Protein AF-A0A7J9L2I5-F1 (afdb_monomer_lite)

Organism: Gossypium schwendimanii (NCBI:txid34291)

InterPro domains:
  IPR019083 Small ribosomal subunit protein mS41, SAM domain [PF09597] (27-96)
  IPR019083 Small ribosomal subunit protein mS41, SAM domain [SM01238] (37-96)

Secondary structure (DSSP, 8-state):
------------------------------------HHHHHHHH-TTGGGGHHHHHHHT--HHHHHH--HHHHHHTT--HHHHHHHHHHHHHHHTTS-------------------------------------------

Foldseek 3Di:
DDDDDDDPDDDDDPPPDPDDPPPPPVPPDPPPPCCDLLLLQVLLDPPLNVCSVLCCVQQVDPVSLLVDDPVSVVVSVHDPVSSVSSNVSSVCVVVVVDDRDPPPPPPPCPPPDPPPPPPPDDDDDPDDDDDDDDPDDDDD

Structure (mmCIF, N/CA/C/O backbone):
data_AF-A0A7J9L2I5-F1
#
_entry.id   AF-A0A7J9L2I5-F1
#
loop_
_atom_site.group_PDB
_atom_site.id
_atom_site.type_symbol
_atom_site.label_atom_id
_atom_site.label_alt_id
_atom_site.label_comp_id
_atom_site.label_asym_id
_atom_site.label_entity_id
_atom_site.label_seq_id
_atom_site.pdbx_PDB_ins_code
_atom_site.Cartn_x
_atom_site.Cartn_y
_atom_site.Cartn_z
_atom_site.occupancy
_atom_site.B_iso_or_equiv
_atom_site.auth_seq_id
_atom_site.auth_comp_id
_atom_site.auth_asym_id
_atom_site.auth_atom_id
_atom_site.pdbx_PDB_model_num
ATOM 1 N N . MET A 1 1 ? 36.237 9.168 42.277 1.00 46.94 1 MET A N 1
ATOM 2 C CA . MET A 1 1 ? 35.880 8.946 40.859 1.00 46.94 1 MET A CA 1
ATOM 3 C C . MET A 1 1 ? 35.413 10.278 40.289 1.00 46.94 1 MET A C 1
ATOM 5 O O . MET A 1 1 ? 34.255 10.637 40.447 1.00 46.94 1 MET A O 1
ATOM 9 N N . ALA A 1 2 ? 36.356 11.069 39.774 1.00 51.53 2 ALA A N 1
ATOM 10 C CA . ALA A 1 2 ? 36.105 12.407 39.251 1.00 51.53 2 ALA A CA 1
ATOM 11 C C . ALA A 1 2 ? 35.595 12.296 37.807 1.00 51.53 2 ALA A C 1
ATOM 13 O O . ALA A 1 2 ? 36.338 11.891 36.915 1.00 51.53 2 ALA A O 1
ATOM 14 N N . LEU A 1 3 ? 34.312 12.600 37.603 1.00 59.25 3 LEU A N 1
ATOM 15 C CA . LEU A 1 3 ? 33.681 12.662 36.288 1.00 59.25 3 LEU A CA 1
ATOM 16 C C . LEU A 1 3 ? 34.127 13.965 35.618 1.00 59.25 3 LEU A C 1
ATOM 18 O O . LEU A 1 3 ? 33.912 15.061 36.132 1.00 59.25 3 LEU A O 1
ATOM 22 N N . MET A 1 4 ? 34.841 13.794 34.514 1.00 57.53 4 MET A N 1
ATOM 23 C CA . MET A 1 4 ? 35.656 14.798 33.848 1.00 57.53 4 MET A CA 1
ATOM 24 C C . MET A 1 4 ? 34.833 16.009 33.400 1.00 57.53 4 MET A C 1
ATOM 26 O O . MET A 1 4 ? 33.968 15.908 32.534 1.00 57.53 4 MET A O 1
ATOM 30 N N . GLN A 1 5 ? 35.168 17.168 33.959 1.00 59.59 5 GLN A N 1
ATOM 31 C CA . GLN A 1 5 ? 34.931 18.469 33.350 1.00 59.59 5 GLN A CA 1
ATOM 32 C C . GLN A 1 5 ? 36.228 18.860 32.641 1.00 59.59 5 GLN A C 1
ATOM 34 O O . GLN A 1 5 ? 37.191 19.242 33.303 1.00 59.59 5 GLN A O 1
ATOM 39 N N . PHE A 1 6 ? 36.295 18.728 31.314 1.00 52.75 6 PHE A N 1
ATOM 40 C CA . PHE A 1 6 ? 37.389 19.323 30.546 1.00 52.75 6 PHE A CA 1
ATOM 41 C C . PHE A 1 6 ? 36.966 19.602 29.093 1.00 52.75 6 PHE A C 1
ATOM 43 O O . PHE A 1 6 ? 36.527 18.699 28.387 1.00 52.75 6 PHE A O 1
ATOM 50 N N . LEU A 1 7 ? 37.170 20.862 28.683 1.00 54.28 7 LEU A N 1
ATOM 51 C CA . LEU A 1 7 ? 37.241 21.398 27.309 1.00 54.28 7 LEU A CA 1
ATOM 52 C C . LEU A 1 7 ? 35.946 21.874 26.636 1.00 54.28 7 LEU A C 1
ATOM 54 O O . LEU A 1 7 ? 35.587 21.464 25.535 1.00 54.28 7 LEU A O 1
ATOM 58 N N . ASN A 1 8 ? 35.363 22.920 27.221 1.00 60.25 8 ASN A N 1
ATOM 59 C CA . ASN A 1 8 ? 34.847 24.027 26.418 1.00 60.25 8 ASN A CA 1
ATOM 60 C C . ASN A 1 8 ? 36.039 24.842 25.879 1.00 60.25 8 ASN A C 1
ATOM 62 O O . ASN A 1 8 ? 36.512 25.747 26.563 1.00 60.25 8 ASN A O 1
ATOM 66 N N . HIS A 1 9 ? 36.545 24.537 24.679 1.00 51.38 9 HIS A N 1
ATOM 67 C CA . HIS A 1 9 ? 37.349 25.499 23.912 1.00 51.38 9 HIS A CA 1
ATOM 68 C C . 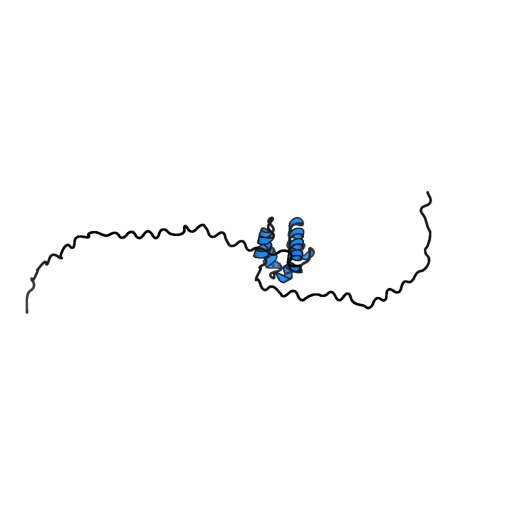HIS A 1 9 ? 37.316 25.213 22.397 1.00 51.38 9 HIS A C 1
ATOM 70 O O . HIS A 1 9 ? 37.760 24.168 21.933 1.00 51.38 9 HIS A O 1
ATOM 76 N N . THR A 1 10 ? 36.725 26.168 21.669 1.00 50.69 10 THR A N 1
ATOM 77 C CA . THR A 1 10 ? 37.010 26.601 20.286 1.00 50.69 10 THR A CA 1
ATOM 78 C C . THR A 1 10 ? 37.338 25.547 19.217 1.00 50.69 10 THR A C 1
ATOM 80 O O . THR A 1 10 ? 38.484 25.160 19.061 1.00 50.69 10 THR A O 1
ATOM 83 N N . ARG A 1 11 ? 36.371 25.248 18.332 1.00 43.69 11 ARG A N 1
ATOM 84 C CA . ARG A 1 11 ? 36.564 25.250 16.860 1.00 43.69 11 ARG A CA 1
ATOM 85 C C . ARG A 1 11 ? 35.225 25.540 16.173 1.00 43.69 11 ARG A C 1
ATOM 87 O O . ARG A 1 11 ? 34.399 24.653 15.988 1.00 43.69 11 ARG A O 1
ATOM 94 N N . THR A 1 12 ? 35.011 26.791 15.787 1.00 51.03 12 THR A N 1
ATOM 95 C CA . THR A 1 12 ? 34.079 27.155 14.717 1.00 51.03 12 THR A CA 1
ATOM 96 C C . THR A 1 12 ? 34.542 26.461 13.436 1.00 51.03 12 THR A C 1
ATOM 98 O O . THR A 1 12 ? 35.589 26.789 12.885 1.00 51.03 12 THR A O 1
ATOM 101 N N . ILE A 1 13 ? 33.792 25.458 12.977 1.00 55.88 13 ILE A N 1
ATOM 102 C CA . ILE A 1 13 ? 34.001 24.837 11.667 1.00 55.88 13 ILE A CA 1
ATOM 103 C C . ILE A 1 13 ? 32.956 25.436 10.719 1.00 55.88 13 ILE A C 1
ATOM 105 O O . ILE A 1 13 ? 31.768 25.153 10.892 1.00 55.88 13 ILE A O 1
ATOM 109 N N . PRO A 1 14 ? 33.337 26.263 9.729 1.00 52.44 14 PRO A N 1
ATOM 110 C CA . PRO A 1 14 ? 32.419 26.644 8.671 1.00 52.44 14 PRO A CA 1
ATOM 111 C C . PRO A 1 14 ? 32.284 25.450 7.723 1.00 52.44 14 PRO A C 1
ATOM 113 O O . PRO A 1 14 ? 33.129 25.221 6.863 1.00 52.44 14 PRO A O 1
ATOM 116 N N . ILE A 1 15 ? 31.222 24.658 7.873 1.00 52.59 15 ILE A N 1
ATOM 117 C CA . ILE A 1 15 ? 30.863 23.652 6.867 1.00 52.59 15 ILE A CA 1
ATOM 118 C C . ILE A 1 15 ? 30.057 24.368 5.780 1.00 52.59 15 ILE A C 1
ATOM 120 O O . ILE A 1 15 ? 28.839 24.241 5.683 1.00 52.59 15 ILE A O 1
ATOM 124 N N . SER A 1 16 ? 30.745 25.163 4.960 1.00 57.50 16 SER A N 1
ATOM 125 C CA . SER A 1 16 ? 30.254 25.518 3.634 1.00 57.50 16 SER A CA 1
ATOM 126 C C . SER A 1 16 ? 30.685 24.411 2.676 1.00 57.50 16 SER A C 1
ATOM 128 O O . SER A 1 16 ? 31.801 24.427 2.164 1.00 57.50 16 SER A O 1
ATOM 130 N N . ASN A 1 17 ? 29.812 23.433 2.436 1.00 54.81 17 ASN A N 1
ATOM 131 C CA . ASN A 1 17 ? 29.971 22.522 1.304 1.00 54.81 17 ASN A CA 1
ATOM 132 C C . ASN A 1 17 ? 28.808 22.743 0.318 1.00 54.81 17 ASN A C 1
ATOM 134 O O . ASN A 1 17 ? 27.747 22.140 0.487 1.00 54.81 17 ASN A O 1
ATOM 138 N N . PRO A 1 18 ? 28.970 23.624 -0.689 1.00 57.25 18 PRO A N 1
ATOM 139 C CA . PRO A 1 18 ? 27.934 23.990 -1.650 1.00 57.25 18 PRO A CA 1
ATOM 140 C C . PRO A 1 18 ? 27.997 23.114 -2.908 1.00 57.25 18 PRO A C 1
ATOM 142 O O . PRO A 1 18 ? 27.826 23.606 -4.017 1.00 57.25 18 PRO A O 1
ATOM 145 N N . TYR A 1 19 ? 28.255 21.815 -2.763 1.00 53.44 19 TYR A N 1
ATOM 146 C CA . TYR A 1 19 ? 28.290 20.905 -3.904 1.00 53.44 19 TYR A CA 1
ATOM 147 C C . TYR A 1 19 ? 27.349 19.749 -3.647 1.00 53.44 19 TYR A C 1
ATOM 149 O O . TYR A 1 19 ? 27.555 18.893 -2.785 1.00 53.44 19 TYR A O 1
ATOM 157 N N . GLY A 1 20 ? 26.231 19.845 -4.362 1.00 53.66 20 GLY A N 1
ATOM 158 C CA . GLY A 1 20 ? 25.078 19.000 -4.217 1.00 53.66 20 GLY A CA 1
ATOM 159 C C . GLY A 1 20 ? 25.450 17.536 -4.347 1.00 53.66 20 GLY A C 1
ATOM 160 O O . GLY A 1 20 ? 26.061 17.104 -5.324 1.00 53.66 20 GLY A O 1
ATOM 161 N N . PHE A 1 21 ? 24.934 16.753 -3.406 1.00 50.09 21 PHE A N 1
ATOM 162 C CA . PHE A 1 21 ? 24.468 15.421 -3.738 1.00 50.09 21 PHE A CA 1
ATOM 163 C C . PHE A 1 21 ? 23.441 15.577 -4.862 1.00 50.09 21 PHE A C 1
ATOM 165 O O . PHE A 1 21 ? 22.241 15.733 -4.615 1.00 50.09 21 PHE A O 1
ATOM 172 N N . SER A 1 22 ? 23.932 15.565 -6.103 1.00 56.06 22 SER A N 1
ATOM 173 C CA . SER A 1 22 ? 23.163 15.213 -7.283 1.00 56.06 22 SER A CA 1
ATOM 174 C C . SER A 1 22 ? 22.699 13.787 -7.040 1.00 56.06 22 SER A C 1
ATOM 176 O O . SER A 1 22 ? 23.339 12.803 -7.404 1.00 56.06 22 SER A O 1
ATOM 178 N N . ARG A 1 23 ? 21.610 13.669 -6.276 1.00 59.03 23 ARG A N 1
ATOM 179 C CA . ARG A 1 23 ? 20.821 12.456 -6.214 1.00 59.03 23 ARG A CA 1
ATOM 180 C C . ARG A 1 23 ? 20.335 12.294 -7.638 1.00 59.03 23 ARG A C 1
ATOM 182 O O . ARG A 1 23 ? 19.379 12.955 -8.036 1.00 59.03 23 ARG A O 1
ATOM 189 N N . PHE A 1 24 ? 21.058 11.474 -8.394 1.00 52.16 24 PHE A N 1
ATOM 190 C CA . PHE A 1 24 ? 20.627 10.876 -9.643 1.00 52.16 24 PHE A CA 1
ATOM 191 C C . PHE A 1 24 ? 19.309 10.151 -9.355 1.00 52.16 24 PHE A C 1
ATOM 193 O O . PHE A 1 24 ? 19.246 8.944 -9.142 1.00 52.16 24 PHE A O 1
ATOM 200 N N . PHE A 1 25 ? 18.222 10.912 -9.289 1.00 53.78 25 PHE A N 1
ATOM 201 C CA . PHE A 1 25 ? 16.890 10.393 -9.468 1.00 53.78 25 PHE A CA 1
ATOM 202 C C . PHE A 1 25 ? 16.790 10.140 -10.964 1.00 53.78 25 PHE A C 1
ATOM 204 O O . PHE A 1 25 ? 16.218 10.938 -11.706 1.00 53.78 25 PHE A O 1
ATOM 211 N N . SER A 1 26 ? 17.399 9.039 -11.414 1.00 52.50 26 SER A N 1
ATOM 212 C CA . SER A 1 26 ? 16.982 8.389 -12.647 1.00 52.50 26 SER A CA 1
ATOM 213 C C . SER A 1 26 ? 15.468 8.323 -12.562 1.00 52.50 26 SER A C 1
ATOM 215 O O . SER A 1 26 ? 14.935 7.677 -11.657 1.00 52.50 26 SER A O 1
ATOM 217 N N . LYS A 1 27 ? 14.784 9.105 -13.406 1.00 57.31 27 LYS A N 1
ATOM 218 C CA . LYS A 1 27 ? 13.327 9.113 -13.500 1.00 57.31 27 LYS A CA 1
ATOM 219 C C . LYS A 1 27 ? 12.917 7.656 -13.647 1.00 57.31 27 LYS A C 1
ATOM 221 O O . LYS A 1 27 ? 13.128 7.059 -14.699 1.00 57.31 27 LYS A O 1
ATOM 226 N N . SER A 1 28 ? 12.399 7.064 -12.573 1.00 52.91 28 SER A N 1
ATOM 227 C CA . SER A 1 28 ? 11.805 5.743 -12.645 1.00 52.91 28 SER A CA 1
ATOM 228 C C . SER A 1 28 ? 10.648 5.901 -13.613 1.00 52.91 28 SER A C 1
ATOM 230 O O . SER A 1 28 ? 9.685 6.597 -13.283 1.00 52.91 28 SER A O 1
ATOM 232 N N . SER A 1 29 ? 10.783 5.336 -14.815 1.00 52.94 29 SER A N 1
ATOM 233 C CA . SER A 1 29 ? 9.664 5.191 -15.739 1.00 52.94 29 SER A CA 1
ATOM 234 C C . SER A 1 29 ? 8.473 4.713 -14.910 1.00 52.94 29 SER A C 1
ATOM 236 O O . SER A 1 29 ? 8.616 3.699 -14.208 1.00 52.94 29 SER A O 1
ATOM 238 N N . PRO A 1 30 ? 7.352 5.456 -14.862 1.00 53.94 30 PRO A N 1
ATOM 239 C CA . PRO A 1 30 ? 6.167 4.953 -14.210 1.00 53.94 30 PRO A CA 1
ATOM 240 C C . PRO A 1 30 ? 5.756 3.742 -15.034 1.00 53.94 30 PRO A C 1
ATOM 242 O O . PRO A 1 30 ? 5.162 3.871 -16.099 1.00 53.94 30 PRO A O 1
ATOM 245 N N . PHE A 1 31 ? 6.151 2.558 -14.567 1.00 46.94 31 PHE A N 1
ATOM 246 C CA . PHE A 1 31 ? 5.620 1.301 -15.047 1.00 46.94 31 PHE A CA 1
ATOM 247 C C . PHE A 1 31 ? 4.112 1.397 -14.841 1.00 46.94 31 PHE A C 1
ATOM 249 O O . PHE A 1 31 ? 3.609 1.140 -13.753 1.00 46.94 31 PHE A O 1
ATOM 256 N N . ILE A 1 32 ? 3.415 1.798 -15.901 1.00 47.09 32 ILE A N 1
ATOM 257 C CA . ILE A 1 32 ? 1.962 1.880 -16.046 1.00 47.09 32 ILE A CA 1
ATOM 258 C C . ILE A 1 32 ? 1.351 0.474 -16.139 1.00 47.09 32 ILE A C 1
ATOM 260 O O . ILE A 1 32 ? 0.283 0.266 -16.705 1.00 47.09 32 ILE A O 1
ATOM 264 N N . VAL A 1 33 ? 2.030 -0.527 -15.575 1.00 53.50 33 VAL A N 1
ATOM 265 C CA . VAL A 1 33 ? 1.337 -1.731 -15.149 1.00 53.50 33 VAL A CA 1
ATOM 266 C C . VAL A 1 33 ? 0.357 -1.211 -14.112 1.00 53.50 33 VAL A C 1
ATOM 268 O O . VAL A 1 33 ? 0.778 -0.676 -13.087 1.00 53.50 33 VAL A O 1
ATOM 271 N N . LYS A 1 34 ? -0.934 -1.261 -14.437 1.00 69.19 34 LYS A N 1
ATOM 272 C CA . LYS A 1 34 ? -2.054 -0.889 -13.568 1.00 69.19 34 LYS A CA 1
ATOM 273 C C . LYS A 1 34 ? -2.121 -1.846 -12.369 1.00 69.19 34 LYS A C 1
ATOM 275 O O . LYS A 1 34 ? -3.129 -2.498 -12.160 1.00 69.19 34 LYS A O 1
ATOM 280 N N . VAL A 1 35 ? -1.045 -1.958 -11.592 1.00 72.25 35 VAL A N 1
ATOM 281 C CA . VAL A 1 35 ? -1.077 -2.614 -10.291 1.00 72.25 35 VAL A CA 1
ATOM 282 C C . VAL A 1 35 ? -1.933 -1.740 -9.394 1.00 72.25 35 VAL A C 1
ATOM 284 O O . VAL A 1 35 ? -1.529 -0.654 -8.973 1.00 72.25 35 VAL A O 1
ATOM 287 N N . GLY A 1 36 ? -3.158 -2.201 -9.167 1.00 85.31 36 GLY A N 1
ATOM 288 C CA . GLY A 1 36 ? -4.063 -1.582 -8.216 1.00 85.31 36 GLY A CA 1
ATOM 289 C C . GLY A 1 36 ? -3.573 -1.775 -6.781 1.00 85.31 36 GLY A C 1
ATOM 290 O O . GLY A 1 36 ? -2.759 -2.652 -6.483 1.00 85.31 36 GLY A O 1
ATOM 291 N N . ILE A 1 37 ? -4.133 -0.987 -5.865 1.00 88.56 37 ILE A N 1
ATOM 292 C CA . ILE A 1 37 ? -4.053 -1.243 -4.420 1.00 88.56 37 ILE A CA 1
ATOM 293 C C . ILE A 1 37 ? -4.405 -2.709 -4.074 1.00 88.56 37 ILE A C 1
ATOM 295 O O . ILE A 1 37 ? -3.623 -3.318 -3.337 1.00 88.56 37 ILE A O 1
ATOM 299 N N . PRO A 1 38 ? -5.494 -3.313 -4.600 1.00 88.56 38 PRO A N 1
ATOM 300 C CA . PRO A 1 38 ? -5.846 -4.702 -4.291 1.00 88.56 38 PRO A CA 1
ATOM 301 C C . PRO A 1 38 ? -4.776 -5.687 -4.751 1.00 88.56 38 PRO A C 1
ATOM 303 O O . PRO A 1 38 ? -4.400 -6.589 -4.011 1.00 88.56 38 PRO A O 1
ATOM 306 N N . GLU A 1 39 ? -4.220 -5.477 -5.938 1.00 88.50 39 GLU A N 1
ATOM 307 C CA . GLU A 1 39 ? -3.217 -6.361 -6.526 1.00 88.50 39 GLU A CA 1
ATOM 308 C C . GLU A 1 39 ? -1.874 -6.267 -5.796 1.00 88.50 39 GLU A C 1
ATOM 310 O O . GLU A 1 39 ? -1.217 -7.276 -5.534 1.00 88.50 39 GLU A O 1
ATOM 315 N N . PHE A 1 40 ? -1.504 -5.058 -5.36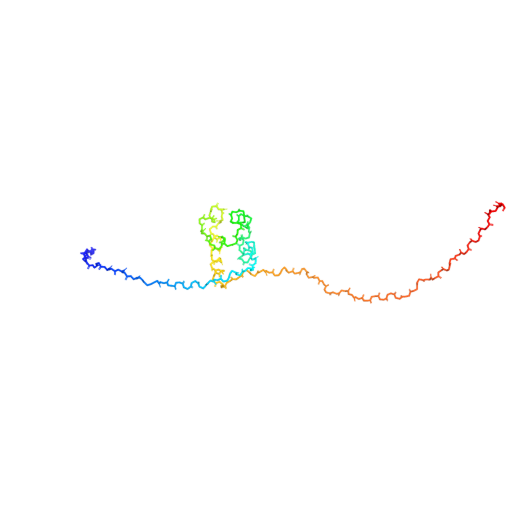8 1.00 89.81 40 PHE A N 1
ATOM 316 C CA . PHE A 1 40 ? -0.358 -4.845 -4.497 1.00 89.81 40 PHE A CA 1
ATOM 317 C C . PHE A 1 40 ? -0.523 -5.567 -3.160 1.00 89.81 40 PHE A C 1
ATOM 319 O O . PHE A 1 40 ? 0.385 -6.281 -2.741 1.00 89.81 40 PHE A O 1
ATOM 326 N N . LEU A 1 41 ? -1.665 -5.394 -2.493 1.00 89.88 41 LEU A N 1
ATOM 327 C CA . LEU A 1 41 ? -1.910 -5.986 -1.178 1.00 89.88 41 LEU A CA 1
ATOM 328 C C . LEU A 1 41 ? -2.029 -7.513 -1.243 1.00 89.88 41 LEU A C 1
ATOM 330 O O . LEU A 1 41 ? -1.477 -8.176 -0.369 1.00 89.88 41 LEU A O 1
ATOM 334 N N . ASN A 1 42 ? -2.627 -8.059 -2.304 1.00 89.31 42 ASN A N 1
ATOM 335 C CA . ASN A 1 42 ? -2.647 -9.496 -2.582 1.00 89.31 42 ASN A CA 1
ATOM 336 C C . ASN A 1 42 ? -1.230 -10.059 -2.789 1.00 89.31 42 ASN A C 1
ATOM 338 O O . ASN A 1 42 ? -0.886 -11.108 -2.258 1.00 89.31 42 ASN A O 1
ATOM 342 N N . GLY A 1 43 ? -0.356 -9.321 -3.484 1.00 88.38 43 GLY A N 1
ATOM 343 C CA . GLY A 1 43 ? 1.050 -9.708 -3.620 1.00 88.38 43 GLY A CA 1
ATOM 344 C C . GLY A 1 43 ? 1.837 -9.641 -2.305 1.00 88.38 43 GLY A C 1
ATOM 345 O O . GLY A 1 43 ? 2.765 -10.422 -2.100 1.00 88.38 43 GLY A O 1
ATOM 346 N N . VAL A 1 44 ? 1.496 -8.708 -1.409 1.00 90.25 44 VAL A N 1
ATOM 347 C CA . VAL A 1 44 ? 2.123 -8.603 -0.081 1.00 90.25 44 VAL A CA 1
ATOM 348 C C . VAL A 1 44 ? 1.704 -9.762 0.826 1.00 90.25 44 VAL A C 1
ATOM 350 O O . VAL A 1 44 ? 2.544 -10.264 1.577 1.00 90.25 44 VAL A O 1
ATOM 353 N N . GLY A 1 45 ? 0.432 -10.163 0.777 1.00 86.88 45 GLY A N 1
ATOM 354 C CA . GLY A 1 45 ? -0.126 -11.241 1.589 1.00 86.88 45 GLY A CA 1
ATOM 355 C C . GLY A 1 45 ? -0.119 -10.952 3.096 1.00 86.88 45 GLY A C 1
ATOM 356 O O . GLY A 1 45 ? -0.033 -9.810 3.555 1.00 86.88 45 GLY A O 1
ATOM 357 N N . HIS A 1 46 ? -0.196 -12.006 3.911 1.00 87.06 46 HIS A N 1
ATOM 358 C CA . HIS A 1 46 ? -0.217 -11.919 5.382 1.00 87.06 46 HIS A CA 1
ATOM 359 C C . HIS A 1 46 ? -1.414 -11.136 5.960 1.00 87.06 46 HIS A C 1
ATOM 361 O O . HIS A 1 46 ? -1.281 -10.442 6.972 1.00 87.06 46 HIS A O 1
ATOM 367 N N . GLY A 1 47 ? -2.584 -11.226 5.320 1.00 87.44 47 GLY A N 1
ATOM 368 C CA . GLY A 1 47 ? -3.843 -10.672 5.835 1.00 87.44 47 GLY A CA 1
ATOM 369 C C . GLY A 1 47 ? -4.012 -9.158 5.671 1.00 87.44 47 GLY A C 1
ATOM 370 O O . GLY A 1 47 ? -5.013 -8.606 6.128 1.00 87.44 47 GLY A O 1
ATOM 371 N N . VAL A 1 48 ? -3.079 -8.472 4.996 1.00 89.88 48 VAL A N 1
ATOM 372 C CA . VAL A 1 48 ? -3.218 -7.036 4.673 1.00 89.88 48 VAL A CA 1
ATOM 373 C C . VAL A 1 48 ? -4.345 -6.763 3.668 1.00 89.88 48 VAL A C 1
ATOM 375 O O . VAL A 1 48 ? -4.839 -5.640 3.602 1.00 89.88 48 VAL A O 1
ATOM 378 N N . GLU A 1 49 ? -4.779 -7.789 2.933 1.00 89.19 49 GLU A N 1
ATOM 379 C CA . GLU A 1 49 ? -5.887 -7.768 1.965 1.00 89.19 49 GLU A CA 1
ATOM 380 C C . GLU A 1 49 ? -7.221 -7.352 2.601 1.00 89.19 49 GLU A C 1
ATOM 382 O O . GLU A 1 49 ? -8.023 -6.647 1.997 1.00 89.19 49 GLU A O 1
ATOM 387 N N . THR A 1 50 ? -7.431 -7.682 3.877 1.00 89.81 50 THR A N 1
ATOM 388 C CA . THR A 1 50 ? -8.647 -7.294 4.615 1.00 89.81 50 THR A CA 1
ATOM 389 C C . THR A 1 50 ? -8.793 -5.777 4.782 1.00 89.81 50 THR A C 1
ATOM 391 O O . THR A 1 50 ? -9.876 -5.270 5.074 1.00 89.81 50 THR A O 1
ATOM 394 N N . HIS A 1 51 ? -7.704 -5.024 4.601 1.00 90.00 51 HIS A N 1
ATOM 395 C CA . HIS A 1 51 ? -7.682 -3.569 4.708 1.00 90.00 51 HIS A CA 1
ATOM 396 C C . HIS A 1 51 ? -7.757 -2.853 3.351 1.00 90.00 51 HIS A C 1
ATOM 398 O O . HIS A 1 51 ? -7.678 -1.624 3.334 1.00 90.00 51 HIS A O 1
ATOM 404 N N . VAL A 1 52 ? -7.938 -3.581 2.239 1.00 89.12 52 VAL A N 1
ATOM 405 C CA . VAL A 1 52 ? -8.054 -3.014 0.880 1.00 89.12 52 VAL A CA 1
ATOM 406 C C . VAL A 1 52 ? -9.163 -1.968 0.822 1.00 89.12 52 VAL A C 1
ATOM 408 O O . VAL A 1 52 ? -8.874 -0.822 0.500 1.00 89.12 52 VAL A O 1
ATOM 411 N N . ALA A 1 53 ? -10.384 -2.313 1.243 1.00 89.44 53 ALA A N 1
ATOM 412 C CA . ALA A 1 53 ? -11.538 -1.413 1.164 1.00 89.44 53 ALA A CA 1
ATOM 413 C C . ALA A 1 53 ? -11.283 -0.060 1.854 1.00 89.44 53 ALA A C 1
ATOM 415 O O . ALA A 1 53 ? -11.576 0.998 1.311 1.00 89.44 53 ALA A O 1
ATOM 416 N N . LYS A 1 54 ? -10.647 -0.080 3.032 1.00 90.31 54 LYS A N 1
ATOM 417 C CA . LYS A 1 54 ? -10.331 1.143 3.786 1.00 90.31 54 LYS A CA 1
ATOM 418 C C . LYS A 1 54 ? -9.227 1.971 3.124 1.00 90.31 54 LYS A C 1
ATOM 420 O O . LYS A 1 54 ? -9.238 3.196 3.203 1.00 90.31 54 LYS A O 1
ATOM 425 N N . LEU A 1 55 ? -8.251 1.304 2.507 1.00 89.06 55 LEU A N 1
ATOM 426 C CA . LEU A 1 55 ? -7.158 1.963 1.796 1.00 89.06 55 LEU A CA 1
ATOM 427 C C . LEU A 1 55 ? -7.630 2.573 0.478 1.00 89.06 55 LEU A C 1
ATOM 429 O O . LEU A 1 55 ? -7.202 3.675 0.145 1.00 89.06 55 LEU A O 1
ATOM 433 N N . GLU A 1 56 ? -8.530 1.905 -0.234 1.00 87.81 56 GLU A N 1
ATOM 434 C CA . GLU A 1 56 ? -9.155 2.446 -1.438 1.00 87.81 56 GLU A CA 1
ATOM 435 C C . GLU A 1 56 ? -10.036 3.655 -1.121 1.00 87.81 56 GLU A C 1
ATOM 437 O O . GLU A 1 56 ? -9.924 4.664 -1.806 1.00 87.81 56 GLU A O 1
ATOM 442 N N . SER A 1 57 ? -10.833 3.623 -0.048 1.00 88.62 57 SER A N 1
ATOM 443 C CA . SER A 1 57 ? -11.670 4.775 0.315 1.00 88.62 57 SER A CA 1
ATOM 444 C C . SER A 1 57 ? -10.868 6.011 0.745 1.00 88.62 57 SER A C 1
ATOM 446 O O . SER A 1 57 ? -11.224 7.120 0.363 1.00 88.62 57 SER A O 1
ATOM 448 N N . GLU A 1 58 ? -9.792 5.852 1.526 1.00 87.62 58 GLU A N 1
ATOM 449 C CA . GLU A 1 58 ? -9.030 7.005 2.042 1.00 87.62 58 GLU A CA 1
ATOM 450 C C . GLU A 1 58 ? -7.941 7.490 1.071 1.00 87.62 58 GLU A C 1
ATOM 452 O O . GLU A 1 58 ? -7.691 8.689 0.940 1.00 87.62 58 GLU A O 1
ATOM 457 N N . ILE A 1 59 ? -7.221 6.562 0.431 1.00 84.19 59 ILE A N 1
ATOM 458 C CA . ILE A 1 59 ? -6.060 6.884 -0.410 1.00 84.19 59 ILE A CA 1
ATOM 459 C C . ILE A 1 59 ? -6.453 6.905 -1.890 1.00 84.19 59 ILE A C 1
ATOM 461 O O . ILE A 1 59 ? -6.016 7.814 -2.604 1.00 84.19 59 ILE A O 1
ATOM 465 N N . GLY A 1 60 ? -7.238 5.919 -2.342 1.00 81.75 60 GLY A N 1
ATOM 466 C CA . GLY A 1 60 ? -7.777 5.764 -3.704 1.00 81.75 60 GLY A CA 1
ATOM 467 C C . GLY A 1 60 ? -6.755 5.476 -4.806 1.00 81.75 60 GLY A C 1
ATOM 468 O O . GLY A 1 60 ? -7.038 4.742 -5.744 1.00 81.75 60 GLY A O 1
ATOM 469 N N . ASP A 1 61 ? -5.548 6.019 -4.690 1.00 86.12 61 ASP A N 1
ATOM 470 C CA . ASP A 1 61 ? -4.505 5.945 -5.703 1.00 86.12 61 ASP A CA 1
ATOM 471 C C . ASP A 1 61 ? -3.295 5.145 -5.206 1.00 86.12 61 ASP A C 1
ATOM 473 O O . ASP A 1 61 ? -2.753 5.366 -4.115 1.00 86.12 61 ASP A O 1
ATOM 477 N N . PHE A 1 62 ? -2.826 4.231 -6.050 1.00 87.06 62 PHE A N 1
ATOM 478 C CA . PHE A 1 62 ? -1.650 3.418 -5.787 1.00 87.06 62 PHE A CA 1
ATOM 479 C C . PHE A 1 62 ? -0.384 4.267 -5.613 1.00 87.06 62 PHE A C 1
ATOM 481 O O . PHE A 1 62 ? 0.429 3.990 -4.729 1.00 87.06 62 PHE A O 1
ATOM 488 N N . GLN A 1 63 ? -0.211 5.348 -6.381 1.00 86.38 63 GLN A N 1
ATOM 489 C CA . GLN A 1 63 ? 0.968 6.204 -6.215 1.00 86.38 63 GLN A CA 1
ATOM 490 C C . GLN A 1 63 ? 0.975 6.888 -4.848 1.00 86.38 63 GLN A C 1
ATOM 492 O O . GLN A 1 63 ? 2.009 6.925 -4.170 1.00 86.38 63 GLN A O 1
ATOM 497 N N . LYS A 1 64 ? -0.192 7.360 -4.396 1.00 88.00 64 LYS A N 1
ATOM 498 C CA . LYS A 1 64 ? -0.349 7.915 -3.050 1.00 88.00 64 LYS A CA 1
ATOM 499 C C . LYS A 1 64 ? -0.052 6.871 -1.978 1.00 88.00 64 LYS A C 1
ATOM 501 O O . LYS A 1 64 ? 0.596 7.238 -0.996 1.00 88.00 64 LYS A O 1
ATOM 506 N N . LEU A 1 65 ? -0.418 5.598 -2.177 1.00 89.88 65 LEU A N 1
ATOM 507 C CA . LEU A 1 65 ? -0.084 4.486 -1.271 1.00 89.88 65 LEU A CA 1
ATOM 508 C C . LEU A 1 65 ? 1.439 4.284 -1.137 1.00 89.88 65 LEU A C 1
ATOM 510 O O . LEU A 1 65 ? 1.959 4.116 -0.034 1.00 89.88 65 LEU A O 1
ATOM 514 N N . LEU A 1 66 ? 2.180 4.354 -2.245 1.00 89.69 66 LEU A N 1
ATOM 515 C CA . LEU A 1 66 ? 3.639 4.173 -2.247 1.00 89.69 66 LEU A CA 1
ATOM 516 C C . LEU A 1 66 ? 4.406 5.317 -1.572 1.00 89.69 66 LEU A C 1
ATOM 518 O O . LEU A 1 66 ? 5.536 5.128 -1.115 1.00 89.69 66 LEU A O 1
ATOM 522 N N . VAL A 1 67 ? 3.828 6.517 -1.558 1.00 88.69 67 VAL A N 1
ATOM 523 C CA . VAL A 1 67 ? 4.421 7.718 -0.951 1.00 88.69 67 VAL A CA 1
ATOM 524 C C . VAL A 1 67 ? 3.931 7.919 0.491 1.00 88.69 67 VAL A C 1
ATOM 526 O O . VAL A 1 67 ? 4.503 8.720 1.237 1.00 88.69 67 VAL A O 1
ATOM 529 N N . THR A 1 68 ? 2.895 7.193 0.927 1.00 91.25 68 THR A N 1
ATOM 530 C CA . THR A 1 68 ? 2.269 7.446 2.228 1.00 91.25 68 THR A CA 1
ATOM 531 C C . THR A 1 68 ? 3.196 7.138 3.402 1.00 91.25 68 THR A C 1
ATOM 533 O O . THR A 1 68 ? 4.065 6.267 3.361 1.00 91.25 68 THR A O 1
ATOM 536 N N . ARG A 1 69 ? 2.974 7.851 4.512 1.00 91.50 69 ARG A N 1
ATOM 537 C CA . ARG A 1 69 ? 3.660 7.639 5.795 1.00 91.50 69 ARG A CA 1
ATOM 538 C C . ARG A 1 69 ? 2.754 6.936 6.811 1.00 91.50 69 ARG A C 1
ATOM 540 O O . ARG A 1 69 ? 1.531 6.915 6.671 1.00 91.50 69 ARG A O 1
ATOM 547 N N . THR A 1 70 ? 3.358 6.413 7.882 1.00 92.06 70 THR A N 1
ATOM 548 C CA . THR A 1 70 ? 2.688 5.657 8.964 1.00 92.06 70 THR A CA 1
ATOM 549 C C . THR A 1 70 ? 1.492 6.376 9.586 1.00 92.06 70 THR A C 1
ATOM 551 O O . THR A 1 70 ? 0.514 5.721 9.935 1.00 92.06 70 THR A O 1
ATOM 554 N N . LEU A 1 71 ? 1.549 7.705 9.720 1.00 92.81 71 LEU A N 1
ATOM 555 C CA . LEU A 1 71 ? 0.490 8.516 10.331 1.00 92.81 71 LEU A CA 1
ATOM 556 C C . LEU A 1 71 ? -0.848 8.383 9.597 1.00 92.81 71 LEU A C 1
ATOM 558 O O . LEU A 1 71 ? -1.880 8.230 10.242 1.00 92.81 71 LEU A O 1
ATOM 562 N N . LYS A 1 72 ? -0.838 8.385 8.261 1.00 91.19 72 LYS A N 1
ATOM 563 C CA . LYS A 1 72 ? -2.053 8.223 7.449 1.00 91.19 72 LYS A CA 1
ATOM 564 C C . LYS A 1 72 ? -2.627 6.814 7.600 1.00 91.19 72 LYS A C 1
ATOM 566 O O . LYS A 1 72 ? -3.803 6.670 7.894 1.00 91.19 72 LYS A O 1
ATOM 571 N N . LEU A 1 73 ? -1.776 5.788 7.557 1.00 90.94 73 LEU A N 1
ATOM 572 C CA . LEU A 1 73 ? -2.197 4.399 7.782 1.00 90.94 73 LEU A CA 1
ATOM 573 C C . LEU A 1 73 ? -2.737 4.158 9.205 1.00 90.94 73 LEU A C 1
ATOM 575 O O . LEU A 1 73 ? -3.603 3.311 9.409 1.00 90.94 73 LEU A O 1
ATOM 579 N N . LYS A 1 74 ? -2.236 4.899 10.204 1.00 93.44 74 LYS A N 1
ATOM 580 C CA . LYS A 1 74 ? -2.753 4.854 11.579 1.00 93.44 74 LYS A CA 1
ATOM 581 C C . LYS A 1 74 ? -4.155 5.460 11.673 1.00 93.44 74 LYS A C 1
ATOM 583 O O . LYS A 1 74 ? -4.982 4.880 12.364 1.00 93.44 74 LYS A O 1
ATOM 588 N N . LYS A 1 75 ? -4.425 6.572 10.978 1.00 92.81 75 LYS A N 1
ATOM 589 C CA . LYS A 1 75 ? -5.757 7.209 10.950 1.00 92.81 75 LYS A CA 1
ATOM 590 C C . LYS A 1 75 ? -6.836 6.277 10.389 1.00 92.81 75 LYS A C 1
ATOM 592 O O . LYS A 1 75 ? -7.933 6.244 10.920 1.00 92.81 75 LYS A O 1
ATOM 597 N N . ILE A 1 76 ? -6.474 5.451 9.408 1.00 89.94 76 ILE A N 1
ATOM 598 C CA . ILE A 1 76 ? -7.349 4.438 8.788 1.00 89.94 76 ILE A CA 1
ATOM 599 C C . ILE A 1 76 ? -7.593 3.224 9.719 1.00 89.94 76 ILE A C 1
ATOM 601 O O . ILE A 1 76 ? -8.420 2.354 9.445 1.00 89.94 76 ILE A O 1
ATOM 605 N N . GLY A 1 77 ? -6.871 3.137 10.843 1.00 91.94 77 GLY A N 1
ATOM 606 C CA . GLY A 1 77 ? -7.023 2.056 11.817 1.00 91.94 77 GLY A CA 1
ATOM 607 C C . GLY A 1 77 ? -6.287 0.764 11.451 1.00 91.94 77 GLY A C 1
ATOM 608 O O . GLY A 1 77 ? -6.639 -0.300 11.951 1.00 91.94 77 GLY A O 1
ATOM 609 N N . ILE A 1 78 ? -5.256 0.818 10.598 1.00 92.12 78 ILE A N 1
ATOM 610 C CA . ILE A 1 78 ? -4.485 -0.380 10.226 1.00 92.12 78 ILE A CA 1
ATOM 611 C C . ILE A 1 78 ? -3.554 -0.792 11.377 1.00 92.12 78 ILE A C 1
ATOM 613 O O . ILE A 1 78 ? -2.787 0.054 11.849 1.00 92.12 78 ILE A O 1
ATOM 617 N N . PRO A 1 79 ? -3.522 -2.069 11.801 1.00 94.38 79 PRO A N 1
ATOM 618 C CA . PRO A 1 79 ? -2.624 -2.566 12.844 1.00 94.38 79 PRO A CA 1
ATOM 619 C C . PRO A 1 79 ? -1.135 -2.337 12.550 1.00 94.38 79 PRO A C 1
ATOM 621 O O . PRO A 1 79 ? -0.684 -2.357 11.404 1.00 94.38 79 PRO A O 1
ATOM 624 N N . CYS A 1 80 ? -0.326 -2.167 13.603 1.00 94.50 80 CYS A N 1
ATOM 625 C CA . CYS A 1 80 ? 1.095 -1.813 13.473 1.00 94.50 80 CYS A CA 1
ATOM 626 C C . CYS A 1 80 ? 1.906 -2.816 12.630 1.00 94.50 80 CYS A C 1
ATOM 628 O O . CYS A 1 80 ? 2.732 -2.403 11.813 1.00 94.50 80 CYS A O 1
ATOM 630 N N . LYS A 1 81 ? 1.619 -4.119 12.777 1.00 93.75 81 LYS A N 1
ATOM 631 C CA . LYS A 1 81 ? 2.250 -5.198 11.998 1.00 93.75 81 LYS A CA 1
ATOM 632 C C . LYS A 1 81 ? 2.014 -5.010 10.494 1.00 93.75 81 LYS A C 1
ATOM 634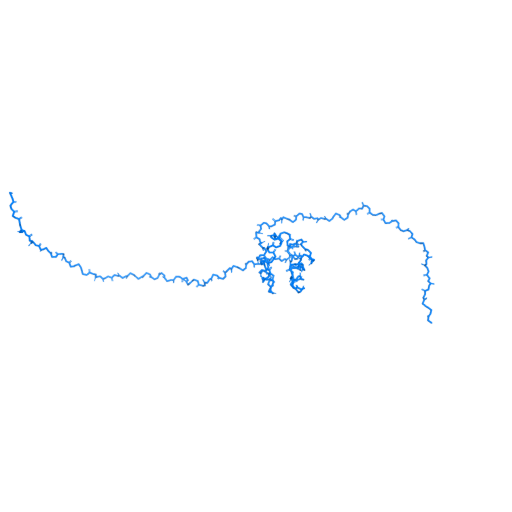 O O . LYS A 1 81 ? 2.971 -4.978 9.723 1.00 93.75 81 LYS A O 1
ATOM 639 N N . HIS A 1 82 ? 0.764 -4.773 10.098 1.00 93.50 82 HIS A N 1
ATOM 640 C CA . HIS A 1 82 ? 0.390 -4.552 8.700 1.00 93.50 82 HIS A CA 1
ATOM 641 C C . HIS A 1 82 ? 0.959 -3.242 8.144 1.00 93.50 82 HIS A C 1
ATOM 643 O O . HIS A 1 82 ? 1.496 -3.237 7.040 1.00 93.50 82 HIS A O 1
ATOM 649 N N . ARG A 1 83 ? 0.973 -2.150 8.925 1.00 94.25 83 ARG A N 1
ATOM 650 C CA . ARG A 1 83 ? 1.620 -0.889 8.502 1.00 94.25 83 ARG A CA 1
ATOM 651 C C . ARG A 1 83 ? 3.099 -1.084 8.162 1.00 94.25 83 ARG A C 1
ATOM 653 O O . ARG A 1 83 ? 3.574 -0.540 7.168 1.00 94.25 83 ARG A O 1
ATOM 660 N N . LYS A 1 84 ? 3.828 -1.865 8.969 1.00 95.12 84 LYS A N 1
ATOM 661 C CA . LYS A 1 84 ? 5.252 -2.156 8.736 1.00 95.12 84 LYS A CA 1
ATOM 662 C C . LYS A 1 84 ? 5.459 -2.967 7.455 1.00 95.12 84 LYS A C 1
ATOM 664 O O . LYS A 1 84 ? 6.392 -2.677 6.710 1.00 95.12 84 LYS A O 1
ATOM 669 N N . LEU A 1 85 ? 4.586 -3.939 7.181 1.00 93.75 85 LEU A N 1
ATOM 670 C CA . LEU A 1 85 ? 4.623 -4.725 5.944 1.00 93.75 85 LEU A CA 1
ATOM 671 C C . LEU A 1 85 ? 4.364 -3.853 4.714 1.00 93.75 85 LEU A C 1
ATOM 673 O O . LEU A 1 85 ? 5.195 -3.838 3.809 1.00 93.75 85 LEU A O 1
ATOM 677 N N . ILE A 1 86 ? 3.285 -3.067 4.719 1.00 92.38 86 ILE A N 1
ATOM 678 C CA . ILE A 1 86 ? 2.917 -2.181 3.604 1.00 92.38 86 ILE A CA 1
ATOM 679 C C . ILE A 1 86 ? 4.079 -1.247 3.256 1.00 92.38 86 ILE A C 1
ATOM 681 O O . ILE A 1 86 ? 4.482 -1.173 2.100 1.00 92.38 86 ILE A O 1
ATOM 685 N N . LEU A 1 87 ? 4.689 -0.597 4.252 1.00 93.75 87 LEU A N 1
ATOM 686 C CA . LEU A 1 87 ? 5.813 0.315 4.019 1.00 93.75 87 LEU A CA 1
ATOM 687 C C . LEU A 1 87 ? 7.075 -0.401 3.525 1.00 93.75 87 LEU A C 1
ATOM 689 O O . LEU A 1 87 ? 7.771 0.120 2.653 1.00 93.75 87 LEU A O 1
ATOM 693 N N . LYS A 1 88 ? 7.365 -1.602 4.043 1.00 93.62 88 LYS A N 1
ATOM 694 C CA . LYS A 1 88 ? 8.498 -2.421 3.589 1.00 93.62 88 LYS A CA 1
ATOM 695 C C . LYS A 1 88 ? 8.350 -2.775 2.110 1.00 93.62 88 LYS A C 1
ATOM 697 O O . LYS A 1 88 ? 9.292 -2.588 1.343 1.00 93.62 88 LYS A O 1
ATOM 702 N N . TYR A 1 89 ? 7.183 -3.267 1.704 1.00 92.56 89 TYR A N 1
ATOM 703 C CA . TYR A 1 89 ? 6.937 -3.675 0.321 1.00 92.56 89 TYR A CA 1
ATOM 704 C C . TYR A 1 89 ? 6.752 -2.490 -0.627 1.00 92.56 89 TYR A C 1
ATOM 706 O O . TYR A 1 89 ? 7.255 -2.546 -1.744 1.00 92.56 89 TYR A O 1
ATOM 714 N N . ALA A 1 90 ? 6.154 -1.383 -0.179 1.00 91.56 90 ALA A N 1
ATOM 715 C CA . ALA A 1 90 ? 6.082 -0.147 -0.956 1.00 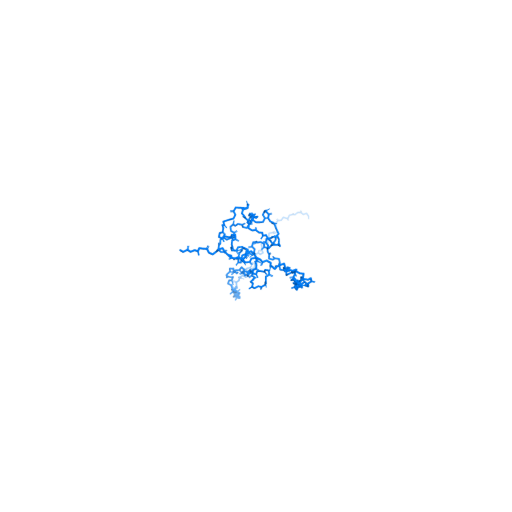91.56 90 ALA A CA 1
ATOM 716 C C . ALA A 1 90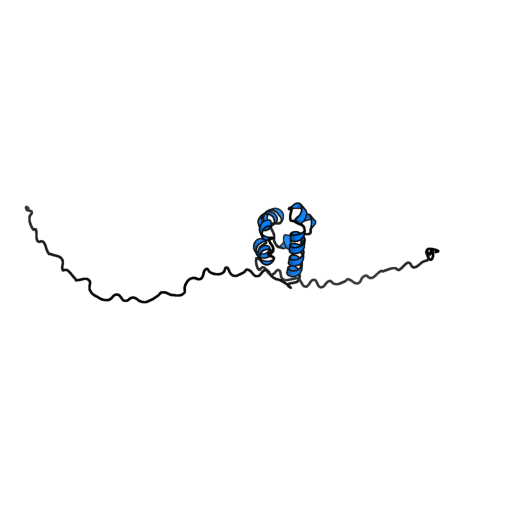 ? 7.485 0.387 -1.274 1.00 91.56 90 ALA A C 1
ATOM 718 O O . ALA A 1 90 ? 7.768 0.787 -2.402 1.00 91.56 90 ALA A O 1
ATOM 719 N N . HIS A 1 91 ? 8.400 0.333 -0.301 1.00 91.56 91 HIS A N 1
ATOM 720 C CA . HIS A 1 91 ? 9.787 0.714 -0.532 1.00 91.56 91 HIS A CA 1
ATOM 721 C C . HIS A 1 91 ? 10.488 -0.233 -1.517 1.00 91.56 91 HIS A C 1
ATOM 723 O O . HIS A 1 91 ? 11.101 0.240 -2.470 1.00 91.56 91 HIS A O 1
ATOM 729 N N . LYS A 1 92 ? 10.336 -1.556 -1.361 1.00 91.38 92 LYS A N 1
ATOM 730 C CA . LYS A 1 92 ? 10.874 -2.537 -2.323 1.00 91.38 92 LYS A CA 1
ATOM 731 C C . LYS A 1 92 ? 10.330 -2.334 -3.739 1.00 91.38 92 LYS A C 1
ATOM 733 O O . LYS A 1 92 ? 11.088 -2.463 -4.695 1.00 91.38 92 LYS A O 1
ATOM 738 N N . TYR A 1 93 ? 9.049 -1.986 -3.860 1.00 89.25 93 TYR A N 1
ATOM 739 C CA . TYR A 1 93 ? 8.400 -1.688 -5.133 1.00 89.25 93 TYR A CA 1
ATOM 740 C C . TYR A 1 93 ? 9.004 -0.445 -5.795 1.00 89.25 93 TYR A C 1
ATOM 742 O O . TYR A 1 93 ? 9.352 -0.481 -6.971 1.00 89.25 93 TYR A O 1
ATOM 750 N N . ARG A 1 94 ? 9.217 0.635 -5.028 1.00 88.12 94 ARG A N 1
ATOM 751 C CA . ARG A 1 94 ? 9.873 1.862 -5.520 1.00 88.12 94 ARG A CA 1
ATOM 752 C C . ARG A 1 94 ? 11.297 1.622 -6.012 1.00 88.12 94 ARG A C 1
ATOM 754 O O . ARG A 1 94 ? 11.736 2.300 -6.931 1.00 88.12 94 ARG A O 1
ATOM 761 N N . LEU A 1 95 ? 12.010 0.690 -5.386 1.00 88.38 95 LEU A N 1
ATOM 762 C CA . LEU A 1 95 ? 13.361 0.314 -5.789 1.00 88.38 95 LEU A CA 1
ATOM 763 C C . LEU A 1 95 ? 13.382 -0.714 -6.937 1.00 88.38 95 LEU A C 1
ATOM 765 O O . LEU A 1 95 ? 14.446 -1.011 -7.462 1.00 88.38 95 LEU A O 1
ATOM 769 N N . GLY A 1 96 ? 12.231 -1.279 -7.317 1.00 86.94 96 GLY A N 1
ATOM 770 C CA . GLY A 1 96 ? 12.133 -2.310 -8.352 1.00 86.94 96 GLY A CA 1
ATOM 771 C C . GLY A 1 96 ? 12.613 -3.705 -7.929 1.00 86.94 96 GLY A C 1
ATOM 772 O O . GLY A 1 96 ? 12.647 -4.599 -8.767 1.00 86.94 96 GLY A O 1
ATOM 773 N N . LEU A 1 97 ? 12.942 -3.921 -6.647 1.00 86.12 97 LEU A N 1
ATOM 774 C CA . LEU A 1 97 ? 13.440 -5.206 -6.119 1.00 86.12 97 LEU A CA 1
ATOM 775 C C . LEU A 1 97 ? 12.348 -6.273 -5.990 1.00 86.12 97 LEU A C 1
ATOM 777 O O . LEU A 1 97 ? 12.636 -7.455 -5.820 1.00 86.12 97 LEU A O 1
ATOM 781 N N . TRP A 1 98 ? 11.090 -5.850 -5.962 1.00 87.12 98 TRP A N 1
ATOM 782 C CA . TRP A 1 98 ? 9.955 -6.736 -5.773 1.00 87.12 98 TRP A CA 1
ATOM 783 C C . TRP A 1 98 ? 8.763 -6.216 -6.558 1.00 87.12 98 TRP A C 1
ATOM 785 O O . TRP A 1 98 ? 8.529 -5.005 -6.599 1.00 87.12 98 TRP A O 1
ATOM 795 N N . ARG A 1 99 ? 7.986 -7.136 -7.134 1.00 82.44 99 ARG A N 1
ATOM 796 C CA . ARG A 1 99 ? 6.730 -6.822 -7.808 1.00 82.44 99 ARG A CA 1
ATOM 797 C C . ARG A 1 99 ? 5.626 -7.764 -7.340 1.00 82.44 99 ARG A C 1
ATOM 799 O O . ARG A 1 99 ? 5.902 -8.957 -7.195 1.00 82.44 99 ARG A O 1
ATOM 806 N N . PRO A 1 100 ? 4.397 -7.256 -7.145 1.00 80.94 100 PRO A N 1
ATOM 807 C CA . PRO A 1 100 ? 3.237 -8.109 -6.971 1.00 80.94 100 PRO A CA 1
ATOM 808 C C . PRO A 1 100 ? 3.134 -9.010 -8.198 1.00 80.94 100 PRO A C 1
ATOM 810 O O . PRO A 1 100 ? 2.976 -8.530 -9.321 1.00 80.94 100 PRO A O 1
ATOM 813 N N . ARG A 1 101 ? 3.298 -10.317 -7.995 1.00 68.31 101 ARG A N 1
ATOM 814 C CA . ARG A 1 101 ? 2.916 -11.296 -9.003 1.00 68.31 101 ARG A CA 1
ATOM 815 C C . ARG A 1 101 ? 1.397 -11.365 -8.899 1.00 68.31 101 ARG A C 1
ATOM 817 O O . ARG A 1 101 ? 0.892 -11.842 -7.888 1.00 68.31 101 ARG A O 1
ATOM 824 N N . ALA A 1 102 ? 0.682 -10.860 -9.898 1.00 57.81 102 ALA A N 1
ATOM 825 C CA . ALA A 1 102 ? -0.686 -11.301 -10.106 1.00 57.81 102 ALA A CA 1
ATOM 826 C C . ALA A 1 102 ? -0.574 -12.812 -10.304 1.00 57.81 102 ALA A C 1
ATOM 828 O O . ALA A 1 102 ? 0.024 -13.248 -11.294 1.00 57.81 102 ALA A O 1
ATOM 829 N N . GLU A 1 103 ? -0.986 -13.621 -9.324 1.00 54.31 103 GLU A N 1
ATOM 830 C CA . GLU A 1 103 ? -1.162 -15.033 -9.630 1.00 54.31 103 GLU A CA 1
ATOM 831 C C . GLU A 1 103 ? -2.111 -15.067 -10.832 1.00 54.31 103 GLU A C 1
ATOM 833 O O . GLU A 1 103 ? -3.193 -14.475 -10.750 1.00 54.31 103 GLU A O 1
ATOM 838 N N . PRO A 1 104 ? -1.722 -15.673 -11.970 1.00 47.75 104 PRO A N 1
ATOM 839 C CA . PRO A 1 104 ? -2.714 -16.000 -12.969 1.00 47.75 104 PRO A CA 1
ATOM 840 C C . PRO A 1 104 ? -3.725 -16.852 -12.221 1.00 47.75 104 PRO A C 1
ATOM 842 O O . PRO A 1 104 ? -3.345 -17.872 -11.639 1.00 47.75 104 PRO A O 1
ATOM 845 N N . VAL A 1 105 ? -4.969 -16.370 -12.155 1.00 48.88 105 VAL A N 1
ATOM 846 C CA . VAL A 1 105 ? -6.115 -17.119 -11.644 1.00 48.88 105 VAL A CA 1
ATOM 847 C C . VAL A 1 105 ? -5.896 -18.553 -12.086 1.00 48.88 105 VAL A C 1
ATOM 849 O O . VAL A 1 105 ? -5.784 -18.791 -13.291 1.00 48.88 105 VAL A O 1
ATOM 852 N N . LYS A 1 106 ? -5.702 -19.474 -11.133 1.00 52.81 106 LYS A N 1
ATOM 853 C CA . LYS A 1 106 ? -5.641 -20.900 -11.443 1.00 52.81 106 LYS A CA 1
ATOM 854 C C . LYS A 1 106 ? -6.913 -21.158 -12.225 1.00 52.81 106 LYS A C 1
ATOM 856 O O . LYS A 1 106 ? -7.994 -21.121 -11.640 1.00 52.81 106 LYS A O 1
ATOM 861 N N . LEU A 1 107 ? -6.788 -21.283 -13.547 1.00 47.34 107 LEU A N 1
ATOM 862 C CA . LEU A 1 107 ? -7.911 -21.642 -14.388 1.00 47.34 107 LEU A CA 1
ATOM 863 C C . LEU A 1 107 ? -8.441 -22.919 -13.740 1.00 47.34 107 LEU A C 1
ATOM 865 O O . LEU A 1 107 ? -7.639 -23.844 -13.550 1.00 47.34 107 LEU A O 1
ATOM 869 N N . PRO A 1 108 ? -9.711 -22.956 -13.292 1.00 49.19 108 PRO A N 1
ATOM 870 C CA . PRO A 1 108 ? -10.283 -24.210 -12.850 1.00 49.19 108 PRO A CA 1
ATOM 871 C C . PRO A 1 108 ? -10.023 -25.163 -13.998 1.00 49.19 108 PRO A C 1
ATOM 873 O O . PRO A 1 108 ? -10.327 -24.831 -15.139 1.00 49.19 108 PRO A O 1
ATOM 876 N N . ASN A 1 109 ? -9.321 -26.244 -13.683 1.00 53.94 109 ASN A N 1
ATOM 877 C CA . ASN A 1 109 ? -8.893 -27.283 -14.594 1.00 53.94 109 ASN A CA 1
ATOM 878 C C . ASN A 1 109 ? -10.051 -27.612 -15.548 1.00 53.94 109 ASN A C 1
ATOM 880 O O . ASN A 1 109 ? -10.959 -28.353 -15.180 1.00 53.94 109 ASN A O 1
ATOM 884 N N . VAL A 1 110 ? -10.084 -26.973 -16.722 1.00 56.56 110 VAL A N 1
ATOM 885 C CA . VAL A 1 110 ? -11.085 -27.263 -17.741 1.00 56.56 110 VAL A CA 1
ATOM 886 C C . VAL A 1 110 ? -10.525 -28.498 -18.418 1.00 56.56 110 VAL A C 1
ATOM 888 O O . VAL A 1 110 ? -9.448 -28.395 -19.014 1.00 56.56 110 VAL A O 1
ATOM 891 N N . PRO A 1 111 ? -11.162 -29.673 -18.287 1.00 48.47 111 PRO A N 1
ATOM 892 C CA . PRO A 1 111 ? -10.654 -30.864 -18.930 1.00 48.47 111 PRO A CA 1
ATOM 893 C C . PRO A 1 111 ? -10.602 -30.608 -20.434 1.00 48.47 111 PRO A C 1
ATOM 895 O O . PRO A 1 111 ? -11.609 -30.390 -21.110 1.00 48.47 111 PRO A O 1
ATOM 898 N N . ILE A 1 112 ? -9.371 -30.589 -20.926 1.00 55.59 112 ILE A N 1
ATOM 899 C CA . ILE A 1 112 ? -9.006 -30.588 -22.328 1.00 55.59 112 ILE A CA 1
ATOM 900 C C . ILE A 1 112 ? -9.655 -31.833 -22.954 1.00 55.59 112 ILE A C 1
ATOM 902 O O . ILE A 1 112 ? -9.282 -32.955 -22.641 1.00 55.59 112 ILE A O 1
ATOM 906 N N . ILE A 1 113 ? -10.619 -31.597 -23.847 1.00 51.00 113 ILE A N 1
ATOM 907 C CA . ILE A 1 113 ? -11.075 -32.504 -24.911 1.00 51.00 113 ILE A CA 1
ATOM 908 C C . ILE A 1 113 ? -11.760 -33.805 -24.436 1.00 51.00 113 ILE A C 1
ATOM 910 O O . ILE A 1 113 ? -11.135 -34.841 -24.246 1.00 51.00 113 ILE A O 1
ATOM 914 N N . GLN A 1 114 ? -13.094 -33.816 -24.484 1.00 47.66 114 GLN A N 1
ATOM 915 C CA . GLN A 1 114 ? -13.806 -34.947 -25.087 1.00 47.66 114 GLN A CA 1
ATOM 916 C C . GLN A 1 114 ? -14.501 -34.463 -26.356 1.00 47.66 114 GLN A C 1
ATOM 918 O O . GLN A 1 114 ? -15.674 -34.104 -26.368 1.00 47.66 114 GLN A O 1
ATOM 923 N N . ARG A 1 115 ? -13.739 -34.437 -27.450 1.00 56.62 115 ARG A N 1
ATOM 924 C CA . ARG A 1 115 ? -14.288 -34.437 -28.807 1.00 56.62 115 ARG A CA 1
ATOM 925 C C . ARG A 1 115 ? -14.027 -35.811 -29.416 1.00 56.62 115 ARG A C 1
ATOM 927 O O . ARG A 1 115 ? -13.322 -35.949 -30.406 1.00 56.62 115 ARG A O 1
ATOM 934 N N . SER A 1 116 ? -14.562 -36.845 -28.774 1.00 49.34 116 SER A N 1
ATOM 935 C CA . SER A 1 116 ? -14.762 -38.131 -29.427 1.00 49.34 116 SER A CA 1
ATOM 936 C C . SER A 1 116 ? -15.885 -37.949 -30.445 1.00 49.34 116 SER A C 1
ATOM 938 O O . SER A 1 116 ? -17.056 -37.778 -30.111 1.00 49.34 116 SER A O 1
ATOM 940 N N . LEU A 1 117 ? -15.490 -37.935 -31.714 1.00 54.03 117 LEU A N 1
ATOM 941 C CA . LEU A 1 117 ? -16.361 -38.182 -32.852 1.00 54.03 117 LEU A CA 1
ATOM 942 C C . LEU A 1 117 ? -17.100 -39.508 -32.615 1.00 54.03 117 LEU A C 1
ATOM 944 O O . LEU A 1 117 ? -16.561 -40.578 -32.873 1.00 54.03 117 LEU A O 1
ATOM 948 N N . SER A 1 118 ? -18.330 -39.448 -32.105 1.00 45.66 118 SER A N 1
ATOM 949 C CA . SER A 1 118 ? -19.265 -40.568 -32.181 1.00 45.66 118 SER A CA 1
ATOM 950 C C . SER A 1 118 ? -20.105 -40.370 -33.434 1.00 45.66 118 SER A C 1
ATOM 952 O O . SER A 1 118 ? -21.170 -39.754 -33.419 1.00 45.66 118 SER A O 1
ATOM 954 N N . VAL A 1 119 ? -19.571 -40.864 -34.550 1.00 52.56 119 VAL A N 1
ATOM 955 C CA . VAL A 1 119 ? -20.346 -41.129 -35.759 1.00 52.56 119 VAL A CA 1
ATOM 956 C C . VAL A 1 119 ? -21.332 -42.243 -35.405 1.00 52.56 119 VAL A C 1
ATOM 958 O O . VAL A 1 119 ? -21.007 -43.425 -35.469 1.00 52.56 119 VAL A O 1
ATOM 961 N N . LYS A 1 120 ? -22.542 -41.871 -34.977 1.00 47.91 120 LYS A N 1
ATOM 962 C CA . LYS A 1 120 ? -23.686 -42.787 -34.949 1.00 47.91 120 LYS A CA 1
ATOM 963 C C . LYS A 1 120 ? -24.212 -42.916 -36.372 1.00 47.91 120 LYS A C 1
ATOM 965 O O . LYS A 1 120 ? -25.100 -42.181 -36.794 1.00 47.91 120 LYS A O 1
ATOM 970 N N . GLY A 1 121 ? -23.607 -43.831 -37.119 1.00 45.44 121 GLY A N 1
ATOM 971 C CA . GLY A 1 121 ? -24.260 -44.438 -38.266 1.00 45.44 121 GLY A CA 1
ATOM 972 C C . GLY A 1 121 ? -25.406 -45.346 -37.813 1.00 45.44 121 GLY A C 1
ATOM 973 O O . GLY A 1 121 ? -25.414 -45.844 -36.689 1.00 45.44 121 GLY A O 1
ATOM 974 N N . HIS A 1 122 ? -26.299 -45.609 -38.766 1.00 46.53 122 HIS A N 1
ATOM 975 C CA . HIS A 1 122 ? -27.281 -46.697 -38.823 1.00 46.53 122 HIS A CA 1
ATOM 976 C C . HIS A 1 122 ? -28.706 -46.408 -38.306 1.00 46.53 122 HIS A C 1
ATOM 978 O O . HIS A 1 122 ? -29.055 -46.600 -37.147 1.00 46.53 122 HIS A O 1
ATOM 984 N N . ASN A 1 123 ? -29.543 -46.116 -39.311 1.00 48.62 123 ASN A N 1
ATOM 985 C CA . ASN A 1 123 ? -30.863 -46.708 -39.552 1.00 48.62 123 ASN A CA 1
ATOM 986 C C . ASN A 1 123 ? -32.049 -46.218 -38.709 1.00 48.62 123 ASN A C 1
ATOM 988 O O . ASN A 1 123 ? -32.636 -46.956 -37.922 1.00 48.62 123 ASN A O 1
ATOM 992 N N . SER A 1 124 ? -32.506 -44.996 -39.002 1.00 47.53 124 SER A N 1
ATOM 993 C CA . SER A 1 124 ? -33.933 -44.700 -38.874 1.00 47.53 124 SER A CA 1
ATOM 994 C C . SER A 1 124 ? -34.630 -45.161 -40.155 1.00 47.53 124 SER A C 1
ATOM 996 O O . SER A 1 124 ? -34.393 -44.617 -41.233 1.00 47.53 124 SER A O 1
ATOM 998 N N . GLN A 1 125 ? -35.425 -46.225 -40.024 1.00 52.41 125 GLN A N 1
ATOM 999 C CA . GLN A 1 125 ? -36.340 -46.737 -41.038 1.00 52.41 125 GLN A CA 1
ATOM 1000 C C . GLN A 1 125 ? -37.102 -45.576 -41.690 1.00 52.41 125 GLN A C 1
ATOM 1002 O O . GLN A 1 125 ? -37.946 -44.938 -41.060 1.00 52.41 125 GLN A O 1
ATOM 1007 N N . PHE A 1 126 ? -36.835 -45.340 -42.973 1.00 49.16 126 PHE A N 1
ATOM 1008 C CA . PHE A 1 126 ? -37.746 -44.617 -43.848 1.00 49.16 126 PHE A CA 1
ATOM 1009 C C . PHE A 1 126 ? -39.069 -45.389 -43.880 1.00 49.16 126 PHE A C 1
ATOM 1011 O O . PHE A 1 126 ? -39.207 -46.388 -44.583 1.00 49.16 126 PHE A O 1
ATOM 1018 N N . LYS A 1 127 ? -40.046 -44.944 -43.088 1.00 58.44 127 LYS A N 1
ATOM 1019 C CA . LYS A 1 127 ? -41.439 -45.352 -43.251 1.00 58.44 127 LYS A CA 1
ATOM 1020 C C . LYS A 1 127 ? -42.062 -44.391 -44.270 1.00 58.44 127 LYS A C 1
ATOM 1022 O O . LYS A 1 127 ? -42.169 -43.204 -43.959 1.00 58.44 127 LYS A O 1
ATOM 1027 N N . PRO A 1 128 ? -42.432 -44.844 -45.479 1.00 63.91 128 PRO A N 1
ATOM 1028 C CA . PRO A 1 128 ? -43.063 -43.967 -46.456 1.00 63.91 128 PRO A CA 1
ATOM 1029 C C . PRO A 1 128 ? -44.417 -43.465 -45.922 1.00 63.91 128 PRO A C 1
ATOM 1031 O O . PRO A 1 128 ? -45.119 -44.214 -45.229 1.00 63.91 128 PRO A O 1
ATOM 1034 N N . PRO A 1 129 ? -44.801 -42.211 -46.215 1.00 66.38 129 PRO A N 1
ATOM 1035 C CA . PRO A 1 129 ? -46.083 -41.668 -45.792 1.00 66.38 129 PRO A CA 1
ATOM 1036 C C . PRO A 1 129 ? -47.229 -42.460 -46.429 1.00 66.38 129 PRO A C 1
ATOM 1038 O O . PRO A 1 129 ? -47.278 -42.659 -47.642 1.00 66.38 129 PRO A O 1
ATOM 1041 N N . LYS A 1 130 ? -48.165 -42.917 -45.590 1.00 62.59 130 LYS A N 1
ATOM 1042 C CA . LYS A 1 130 ? -49.424 -43.514 -46.040 1.00 62.59 130 LYS A CA 1
ATOM 1043 C C . LYS A 1 130 ? -50.238 -42.438 -46.754 1.00 62.59 130 LYS A C 1
ATOM 1045 O O . LYS A 1 130 ? -50.707 -41.497 -46.122 1.00 62.59 130 LYS A O 1
ATOM 1050 N N . ILE A 1 131 ? -50.413 -42.602 -48.060 1.00 60.66 131 ILE A N 1
ATOM 1051 C CA . ILE A 1 131 ? -51.347 -41.815 -48.860 1.00 60.66 131 ILE A CA 1
ATOM 1052 C 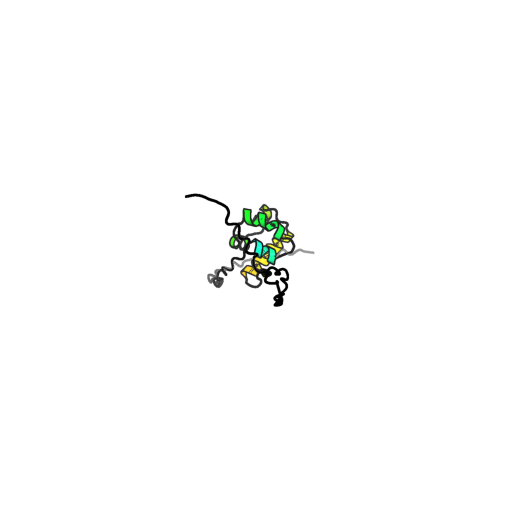C . ILE A 1 131 ? -52.751 -42.243 -48.426 1.00 60.66 131 ILE A C 1
ATOM 1054 O O . ILE A 1 131 ? -53.188 -43.350 -48.734 1.00 60.66 131 ILE A O 1
ATOM 1058 N N . HIS A 1 132 ? -53.436 -41.401 -47.657 1.00 59.44 132 HIS A N 1
ATOM 1059 C CA . HIS A 1 132 ? -54.855 -41.575 -47.377 1.00 59.44 132 HIS A CA 1
ATOM 1060 C C . HIS A 1 132 ? -55.622 -40.668 -48.338 1.00 59.44 132 HIS A C 1
ATOM 1062 O O . HIS A 1 132 ? -55.714 -39.457 -48.152 1.00 59.44 132 HIS A O 1
ATOM 1068 N N . VAL A 1 133 ? -56.082 -41.267 -49.433 1.00 63.69 133 VAL A N 1
ATOM 1069 C CA . VAL A 1 133 ? -57.029 -40.665 -50.370 1.00 63.69 133 VAL A CA 1
ATOM 1070 C C . VAL A 1 133 ? -58.382 -40.588 -49.667 1.00 63.69 133 VAL A C 1
ATOM 1072 O O . VAL A 1 133 ? -59.002 -41.617 -49.438 1.00 63.69 133 VAL A O 1
ATOM 1075 N N . ASN A 1 134 ? -58.826 -39.376 -49.340 1.00 53.34 134 ASN A N 1
ATOM 1076 C CA . ASN A 1 134 ? -60.233 -39.063 -49.101 1.00 53.34 134 ASN A CA 1
ATOM 1077 C C . ASN A 1 134 ? -60.585 -37.886 -50.010 1.00 53.34 134 ASN A C 1
ATOM 1079 O O . ASN A 1 134 ? -60.268 -36.735 -49.712 1.00 53.34 134 ASN A O 1
ATOM 1083 N N . ARG A 1 135 ? -61.164 -38.199 -51.171 1.00 61.50 135 ARG A N 1
ATOM 1084 C CA . ARG A 1 135 ? -61.853 -37.233 -52.028 1.00 61.50 135 ARG A CA 1
ATOM 1085 C C . ARG A 1 135 ? -63.342 -37.412 -51.782 1.00 61.50 135 ARG A C 1
ATOM 1087 O O . ARG A 1 135 ? -63.991 -38.121 -52.535 1.00 61.50 135 ARG A O 1
ATOM 1094 N N . ASP A 1 136 ? -63.840 -36.758 -50.742 1.00 54.56 136 ASP A N 1
ATOM 1095 C CA . ASP A 1 136 ? -65.270 -36.595 -50.497 1.00 54.56 136 ASP A CA 1
ATOM 1096 C C . ASP A 1 136 ? -65.546 -35.132 -50.136 1.00 54.56 136 ASP A C 1
ATOM 1098 O O . ASP A 1 136 ? -65.341 -34.717 -48.999 1.00 54.56 136 ASP A O 1
ATOM 1102 N N . ALA A 1 137 ? -65.936 -34.358 -51.154 1.00 55.34 137 ALA A N 1
ATOM 1103 C CA . ALA A 1 137 ? -66.834 -33.192 -51.134 1.00 55.34 137 ALA A CA 1
ATOM 1104 C C . ALA A 1 137 ? -66.729 -32.528 -52.528 1.00 55.34 137 ALA A C 1
ATOM 1106 O O . ALA A 1 137 ? -65.674 -32.014 -52.884 1.00 55.34 137 ALA A O 1
ATOM 1107 N N . ARG A 1 138 ? -67.655 -32.788 -53.459 1.00 55.47 138 ARG A N 1
ATOM 1108 C CA . ARG A 1 138 ? -68.996 -32.181 -53.588 1.00 55.47 138 ARG A CA 1
ATOM 1109 C C . ARG A 1 138 ? -68.942 -30.726 -54.076 1.00 55.47 138 ARG A C 1
ATOM 1111 O O . ARG A 1 138 ? -68.465 -29.850 -53.368 1.00 55.47 138 ARG A O 1
ATOM 1118 N N . ASP A 1 139 ? -69.535 -30.560 -55.258 1.00 54.16 139 ASP A N 1
ATOM 1119 C CA . ASP A 1 139 ? -70.379 -29.438 -55.676 1.00 54.16 139 ASP A CA 1
ATOM 1120 C C . ASP A 1 139 ? -69.688 -28.091 -55.970 1.00 54.16 139 ASP A C 1
ATOM 1122 O O . ASP A 1 139 ? -69.479 -27.277 -55.075 1.00 54.16 139 ASP A O 1
ATOM 1126 N N . PHE A 1 140 ? -69.353 -27.851 -57.247 1.00 48.16 140 PHE A N 1
ATOM 1127 C CA . PHE A 1 140 ? -70.070 -26.941 -58.166 1.00 48.16 140 PHE A CA 1
ATOM 1128 C C . PHE A 1 140 ? -69.562 -27.111 -59.607 1.00 48.16 140 PHE A C 1
ATOM 1130 O O . PHE A 1 140 ? -68.338 -27.301 -59.788 1.00 48.16 140 PHE A O 1
#

pLDDT: mean 70.62, std 18.33, range [43.69, 95.12]

Radius of gyration: 38.22 Å; chains: 1; bounding box: 108×74×99 Å

Sequence (140 aa):
MALMQFLNHTRTIPISNPYGFSRFFSKSSPFIVKVGIPEFLNGVGHGVETHVAKLESEIGDFQKLLVTRTLKLKKIGIPCKHRKLILKYAHKYRLGLWRPRAEPVKLPNVPIIQRSLSVKGHNSQFKPPKIHVNRDARDF